Protein AF-A0A455W0E5-F1 (afdb_monomer)

Solvent-accessible surface area (backbone atoms only — not comparable to full-atom values): 5217 Å² total; per-residue (Å²): 129,65,65,67,61,51,36,52,51,34,44,51,49,16,52,50,35,31,53,54,9,50,44,22,48,77,40,22,65,62,50,18,63,76,72,55,40,93,46,49,70,60,34,26,54,52,8,52,51,27,37,55,49,15,52,51,32,44,58,50,49,71,44,96,72,73,55,66,70,57,53,51,48,53,52,45,50,53,48,50,48,52,51,49,50,52,50,46,45,71,77,42,39,85,73,39,59,82,129

Mean predicted aligned error: 8.84 Å

Organism: Marinobacter nauticus (NCBI:txid2743)

pLDDT: mean 76.97, std 10.76, range [47.38, 94.12]

Sequence (99 aa):
MNQALVRTALKLNAAFSGISGLFLLFVPDLTGRLIGVGAPLALQALGLGLLIFSMDLLHQATRDKIAGWRVLYASAGDFIWVLGSILGVILWGSHLTAQ

Radius of gyration: 15.38 Å; Cα contacts (8 Å, |Δi|>4): 75; chains: 1; bounding box: 41×22×41 Å

Nearest PDB structures (foldseek):
  6grj-assembly1_C  TM=4.717E-01  e=5.046E+00  Aeromonas hydrophila
  7a0g-assembly1_EEE  TM=3.095E-01  e=7.853E+00  Serratia marcescens
  7a0g-assembly1_GGG  TM=3.088E-01  e=7.031E+00  Serratia marcescens

Foldseek 3Di:
DPLVVLLVVLLVLLVVLLVQLCCLQPPVVVVCVVVLAPDSPVSNVSSVVSNVLSVVSNVQSPDPDRDVVVSVVNVVVVVVVVVVVVVCCVVCVVVSHDD

Structure (mmCIF, N/CA/C/O backbone):
data_AF-A0A455W0E5-F1
#
_entry.id   AF-A0A455W0E5-F1
#
loop_
_atom_site.group_PDB
_atom_site.id
_atom_site.type_symbol
_atom_site.label_atom_id
_atom_site.label_alt_id
_atom_site.label_comp_id
_atom_site.label_asym_id
_atom_site.label_entity_id
_atom_site.label_seq_id
_atom_site.pdbx_PDB_ins_code
_atom_site.Cartn_x
_atom_site.Cartn_y
_atom_site.Cartn_z
_atom_site.occupancy
_atom_site.B_iso_or_equiv
_atom_site.auth_seq_id
_atom_site.auth_comp_id
_atom_site.auth_asym_id
_atom_site.auth_atom_id
_atom_site.pdbx_PDB_model_num
ATOM 1 N N . MET A 1 1 ? -6.900 -5.967 24.667 1.00 59.16 1 MET A N 1
ATOM 2 C CA . MET A 1 1 ? -6.360 -5.331 23.442 1.00 59.16 1 MET A CA 1
ATOM 3 C C . MET A 1 1 ? -6.975 -3.946 23.312 1.00 59.16 1 MET A C 1
ATOM 5 O O . MET A 1 1 ? -8.196 -3.847 23.386 1.00 59.16 1 MET A O 1
ATOM 9 N N . ASN A 1 2 ? -6.170 -2.885 23.209 1.00 76.81 2 ASN A N 1
ATOM 10 C CA . ASN A 1 2 ? -6.697 -1.521 23.118 1.00 76.81 2 ASN A CA 1
ATOM 11 C C . ASN A 1 2 ? -7.330 -1.299 21.733 1.00 76.81 2 ASN A C 1
ATOM 13 O O . ASN A 1 2 ? -6.625 -1.183 20.733 1.00 76.81 2 ASN A O 1
ATOM 17 N N . GLN A 1 3 ? -8.662 -1.264 21.677 1.00 73.06 3 GLN A N 1
ATOM 18 C CA . GLN A 1 3 ? -9.429 -1.179 20.429 1.00 73.06 3 GLN A CA 1
ATOM 19 C C . GLN A 1 3 ? -9.155 0.116 19.652 1.00 73.06 3 GLN A C 1
ATOM 21 O O . GLN A 1 3 ? -9.171 0.108 18.423 1.00 73.06 3 GLN A O 1
ATOM 26 N N . ALA A 1 4 ? -8.856 1.215 20.351 1.00 80.81 4 ALA A N 1
ATOM 27 C CA . ALA A 1 4 ? -8.488 2.475 19.713 1.00 80.81 4 ALA A CA 1
ATOM 28 C C . ALA A 1 4 ? -7.134 2.358 18.998 1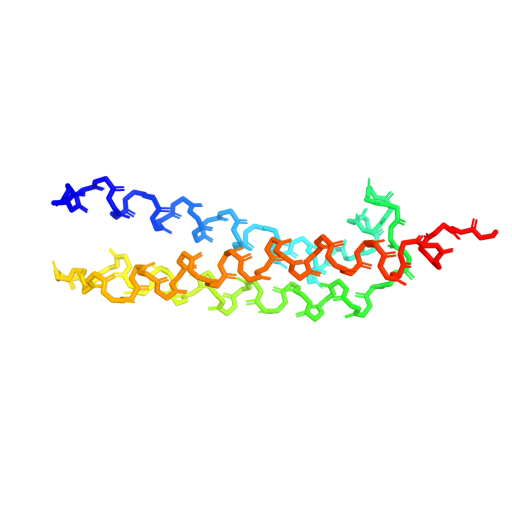.00 80.81 4 ALA A C 1
ATOM 30 O O . ALA A 1 4 ? -7.015 2.743 17.838 1.00 80.81 4 ALA A O 1
ATOM 31 N N . LEU A 1 5 ? -6.144 1.743 19.657 1.00 81.69 5 LEU A N 1
ATOM 32 C CA . LEU A 1 5 ? -4.812 1.526 19.087 1.00 81.69 5 LEU A CA 1
ATOM 33 C C . LEU A 1 5 ? -4.873 0.635 17.836 1.00 81.69 5 LEU A C 1
ATOM 35 O O . LEU A 1 5 ? -4.256 0.948 16.822 1.00 81.69 5 LEU A O 1
ATOM 39 N N . VAL A 1 6 ? -5.678 -0.431 17.880 1.00 80.00 6 VAL A N 1
ATOM 40 C CA . VAL A 1 6 ? -5.880 -1.344 16.743 1.00 80.00 6 VAL A CA 1
ATOM 41 C C . VAL A 1 6 ? -6.551 -0.636 15.564 1.00 80.00 6 VAL A C 1
ATOM 43 O O . VAL A 1 6 ? -6.114 -0.809 14.430 1.00 80.00 6 VAL A O 1
ATOM 46 N N . ARG A 1 7 ? -7.573 0.203 15.800 1.00 80.69 7 ARG A N 1
ATOM 47 C CA . ARG A 1 7 ? -8.185 1.006 14.722 1.00 80.69 7 ARG A CA 1
ATOM 48 C C . ARG A 1 7 ? -7.175 1.929 14.068 1.00 80.69 7 ARG A C 1
ATOM 50 O O . ARG A 1 7 ? -7.159 2.025 12.846 1.00 80.69 7 ARG A O 1
ATOM 57 N N . THR A 1 8 ? -6.369 2.622 14.866 1.00 83.25 8 THR A N 1
ATOM 58 C CA . THR A 1 8 ? -5.351 3.534 14.340 1.00 83.25 8 THR A CA 1
ATOM 59 C C . THR A 1 8 ? -4.329 2.765 13.509 1.00 83.25 8 THR A C 1
ATOM 61 O O . THR A 1 8 ? -4.047 3.177 12.389 1.00 83.25 8 THR A O 1
ATOM 64 N N . ALA A 1 9 ? -3.853 1.615 13.995 1.00 83.00 9 ALA A N 1
ATOM 65 C CA . ALA A 1 9 ? -2.930 0.763 13.249 1.00 83.00 9 ALA A CA 1
ATOM 66 C C . ALA A 1 9 ? -3.525 0.299 11.907 1.00 83.00 9 ALA A C 1
ATOM 68 O O . ALA A 1 9 ? -2.879 0.454 10.876 1.00 83.00 9 ALA A O 1
ATOM 69 N N . LEU A 1 10 ? -4.778 -0.176 11.893 1.00 82.75 10 LEU A N 1
ATOM 70 C CA . LEU A 1 10 ? -5.462 -0.583 10.659 1.00 82.75 10 LEU A CA 1
ATOM 71 C C . LEU A 1 10 ? -5.605 0.577 9.667 1.00 82.75 10 LEU A C 1
ATOM 73 O O . LEU A 1 10 ? -5.349 0.396 8.482 1.00 82.75 10 LEU A O 1
ATOM 77 N N . LYS A 1 11 ? -5.985 1.772 10.137 1.00 82.94 11 LYS A N 1
ATOM 78 C CA . LYS A 1 11 ? -6.130 2.958 9.277 1.00 82.94 11 LYS A CA 1
ATOM 79 C C . LYS A 1 11 ? -4.800 3.411 8.687 1.00 82.94 11 LYS A C 1
ATOM 81 O O . LYS A 1 11 ? -4.752 3.739 7.507 1.00 82.94 11 LYS A O 1
ATOM 86 N N . LEU A 1 12 ? -3.741 3.437 9.497 1.00 85.31 12 LEU A N 1
ATOM 87 C CA . LEU A 1 12 ? -2.403 3.809 9.036 1.00 85.31 12 LEU A CA 1
ATOM 88 C C . LEU A 1 12 ? -1.874 2.803 8.019 1.00 85.31 12 LEU A C 1
ATOM 90 O O . LEU A 1 12 ? -1.358 3.213 6.984 1.00 85.31 12 LEU 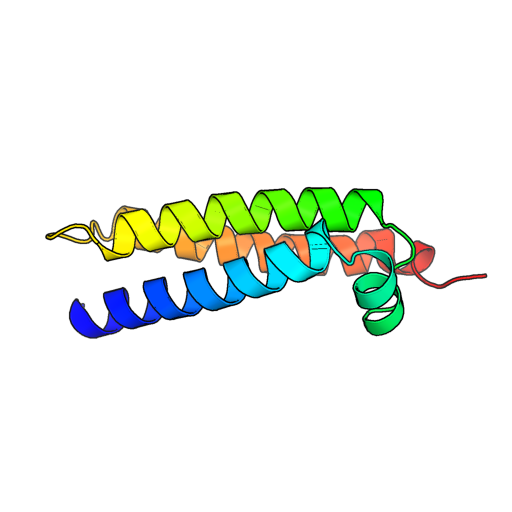A O 1
ATOM 94 N N . ASN A 1 13 ? -2.066 1.509 8.277 1.00 83.75 13 ASN A N 1
ATOM 95 C CA . ASN A 1 13 ? -1.654 0.470 7.347 1.00 83.75 13 ASN A CA 1
ATOM 96 C C . ASN A 1 13 ? -2.432 0.566 6.032 1.00 83.75 13 ASN A C 1
ATOM 98 O O . ASN A 1 13 ? -1.843 0.596 4.959 1.00 83.75 13 ASN A O 1
ATOM 102 N N . ALA A 1 14 ? -3.749 0.760 6.110 1.00 85.94 14 ALA A N 1
ATOM 103 C CA . ALA A 1 14 ? -4.566 0.957 4.924 1.00 85.94 14 ALA A CA 1
ATOM 104 C C . ALA A 1 14 ? -4.139 2.188 4.116 1.00 85.94 14 ALA A C 1
ATOM 106 O O . ALA A 1 14 ? -4.061 2.115 2.892 1.00 85.94 14 ALA A O 1
ATOM 107 N N . ALA A 1 15 ? -3.844 3.310 4.778 1.00 87.31 15 ALA A N 1
ATOM 108 C CA . ALA A 1 15 ? -3.370 4.519 4.113 1.00 87.31 15 ALA A CA 1
ATOM 109 C C . ALA A 1 15 ? -2.018 4.288 3.427 1.00 87.31 15 ALA A C 1
ATOM 111 O O . ALA A 1 15 ? -1.857 4.647 2.263 1.00 87.31 15 ALA A O 1
ATOM 112 N N . PHE A 1 16 ? -1.074 3.644 4.116 1.00 87.56 16 PHE A N 1
ATOM 113 C CA . PHE A 1 16 ? 0.238 3.323 3.563 1.00 87.56 16 PHE A CA 1
ATOM 114 C C . PHE A 1 16 ? 0.126 2.384 2.356 1.00 87.56 16 PHE A C 1
ATOM 116 O O . PHE A 1 16 ? 0.571 2.745 1.268 1.00 87.56 16 PHE A O 1
ATOM 123 N N . SER A 1 17 ? -0.553 1.241 2.502 1.00 83.12 17 SER A N 1
ATOM 124 C CA . SER A 1 17 ? -0.789 0.296 1.405 1.00 83.12 17 SER A CA 1
ATOM 125 C C . SER A 1 17 ? -1.542 0.943 0.245 1.00 83.12 17 SER A C 1
ATOM 127 O O . SER A 1 17 ? -1.220 0.687 -0.909 1.00 83.12 17 SER A O 1
ATOM 129 N N . GLY A 1 18 ? -2.515 1.810 0.533 1.00 88.31 18 GLY A N 1
ATOM 130 C CA . GLY A 1 18 ? -3.275 2.533 -0.483 1.00 88.31 18 GLY A CA 1
ATOM 131 C C . GLY A 1 18 ? -2.384 3.465 -1.299 1.00 88.31 18 GLY A C 1
ATOM 132 O O . GLY A 1 18 ? -2.386 3.397 -2.525 1.00 88.31 18 GLY A O 1
ATOM 133 N N . ILE A 1 19 ? -1.568 4.285 -0.631 1.00 91.06 19 ILE A N 1
ATOM 134 C CA . ILE A 1 19 ? -0.617 5.187 -1.292 1.00 91.06 19 ILE A CA 1
ATOM 135 C C . ILE A 1 19 ? 0.390 4.376 -2.114 1.00 91.06 19 ILE A C 1
ATOM 137 O O . ILE A 1 19 ? 0.540 4.630 -3.307 1.00 91.06 19 ILE A O 1
ATOM 141 N N . SER A 1 20 ? 1.029 3.361 -1.527 1.00 88.44 20 SER A N 1
ATOM 142 C CA . SER A 1 20 ? 1.968 2.493 -2.248 1.00 88.44 20 SER A CA 1
ATOM 143 C C . SER A 1 20 ? 1.317 1.817 -3.455 1.00 88.44 20 SER A C 1
ATOM 145 O O . SER A 1 20 ? 1.910 1.781 -4.532 1.00 88.44 20 SER A O 1
ATOM 147 N N . GLY A 1 21 ? 0.079 1.341 -3.301 1.00 88.44 21 GLY A N 1
ATOM 148 C CA . GLY A 1 21 ? -0.700 0.729 -4.370 1.00 88.44 21 GLY A CA 1
ATOM 149 C C . GLY A 1 21 ? -0.975 1.686 -5.527 1.00 88.44 21 GLY A C 1
ATOM 150 O O . GLY A 1 21 ? -0.794 1.308 -6.682 1.00 88.44 21 GLY A O 1
ATOM 151 N N . LEU A 1 22 ? -1.331 2.943 -5.234 1.00 92.81 22 LEU A N 1
ATOM 152 C CA . LEU A 1 22 ? -1.536 3.981 -6.251 1.00 92.81 22 LEU A CA 1
ATOM 153 C C . LEU A 1 22 ? -0.256 4.271 -7.043 1.00 92.81 22 LEU A C 1
ATOM 155 O O . LEU A 1 22 ? -0.302 4.324 -8.271 1.00 92.81 22 LEU A O 1
ATOM 159 N N . PHE A 1 23 ? 0.882 4.430 -6.363 1.00 92.00 23 PHE A N 1
ATOM 160 C CA . PHE A 1 23 ? 2.164 4.674 -7.032 1.00 92.00 23 PHE A CA 1
ATOM 161 C C . PHE A 1 23 ? 2.561 3.504 -7.936 1.00 92.00 23 PHE A C 1
ATOM 163 O O . PHE A 1 23 ? 2.899 3.712 -9.099 1.00 92.00 23 PHE A O 1
ATOM 170 N N . LEU A 1 24 ? 2.448 2.276 -7.427 1.00 89.62 24 LEU A N 1
ATOM 171 C CA . LEU A 1 24 ? 2.783 1.066 -8.172 1.00 89.62 24 LEU A CA 1
ATOM 172 C C . LEU A 1 24 ? 1.846 0.809 -9.360 1.00 89.62 24 LEU A C 1
ATOM 174 O O . LEU A 1 24 ? 2.295 0.307 -10.387 1.00 89.62 24 LEU A O 1
ATOM 178 N N . LEU A 1 25 ? 0.563 1.165 -9.247 1.00 90.50 25 LEU A N 1
ATOM 179 C CA . LEU A 1 25 ? -0.419 0.953 -10.310 1.00 90.50 25 LEU A CA 1
ATOM 180 C C . LEU A 1 25 ? -0.351 2.024 -11.406 1.00 90.50 25 LEU A C 1
ATOM 182 O O . LEU A 1 25 ? -0.387 1.694 -12.590 1.00 90.50 25 LEU A O 1
ATOM 186 N N . PHE A 1 26 ? -0.264 3.301 -11.029 1.00 94.00 26 PHE A N 1
ATOM 187 C CA . PHE A 1 26 ? -0.377 4.414 -11.978 1.00 94.00 26 PHE A CA 1
ATOM 188 C C . PHE A 1 26 ? 0.966 4.980 -12.437 1.00 94.00 26 PHE A C 1
ATOM 190 O O . PHE A 1 26 ? 1.024 5.596 -13.498 1.00 94.00 26 PHE A O 1
ATOM 197 N N . VAL A 1 27 ? 2.044 4.777 -11.673 1.00 94.12 27 VAL A N 1
ATOM 198 C CA . VAL A 1 27 ? 3.379 5.297 -12.007 1.00 94.12 27 VAL A CA 1
ATOM 199 C C . VAL A 1 27 ? 4.472 4.215 -11.881 1.00 94.12 27 VAL A C 1
ATOM 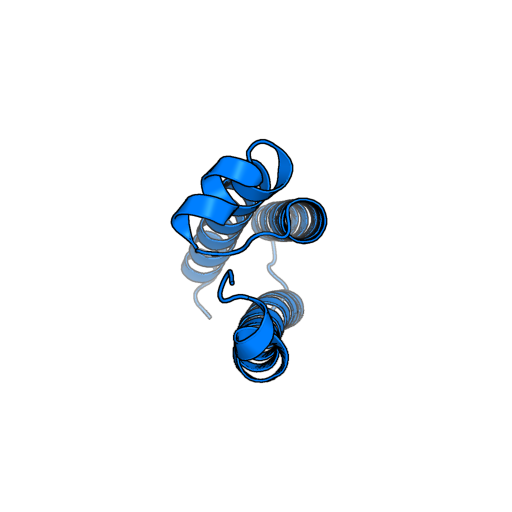201 O O . VAL A 1 27 ? 5.539 4.473 -11.311 1.00 94.12 27 VAL A O 1
ATOM 204 N N . PRO A 1 28 ? 4.256 3.000 -12.432 1.00 88.19 28 PRO A N 1
ATOM 205 C CA . PRO A 1 28 ? 5.139 1.853 -12.216 1.00 88.19 28 PRO A CA 1
ATOM 206 C C . PRO A 1 28 ? 6.565 2.086 -12.715 1.00 88.19 28 PRO A C 1
ATOM 208 O O . PRO A 1 28 ? 7.499 1.610 -12.084 1.00 88.19 28 PRO A O 1
ATOM 211 N N . ASP A 1 29 ? 6.766 2.834 -13.803 1.00 88.19 29 ASP A N 1
ATOM 212 C CA . ASP A 1 29 ? 8.107 3.082 -14.346 1.00 88.19 29 ASP A CA 1
ATOM 213 C C . ASP A 1 29 ? 8.949 3.973 -13.428 1.00 88.19 29 ASP A C 1
ATOM 215 O O . ASP A 1 29 ? 10.139 3.725 -13.232 1.00 88.19 29 ASP A O 1
ATOM 219 N N . LEU A 1 30 ? 8.339 5.003 -12.831 1.00 89.94 30 LEU A N 1
ATOM 220 C CA . LEU A 1 30 ? 9.025 5.865 -11.870 1.00 89.94 30 LEU A CA 1
ATOM 221 C C . LEU A 1 30 ? 9.338 5.085 -10.596 1.00 89.94 30 LEU A C 1
ATOM 223 O O . LEU A 1 30 ? 10.472 5.116 -10.121 1.00 89.94 30 LEU A O 1
ATOM 227 N N . THR A 1 31 ? 8.350 4.366 -10.060 1.00 86.19 31 THR A N 1
ATOM 228 C CA . THR A 1 31 ? 8.539 3.558 -8.855 1.00 86.19 31 THR A CA 1
ATOM 229 C C . THR A 1 31 ? 9.581 2.471 -9.087 1.00 86.19 31 THR A C 1
ATOM 231 O O . THR A 1 31 ? 10.485 2.330 -8.272 1.00 86.19 31 THR A O 1
ATOM 234 N N . GLY A 1 32 ? 9.522 1.785 -10.229 1.00 85.38 32 GLY A N 1
ATOM 235 C CA . GLY A 1 32 ? 10.491 0.784 -10.662 1.00 85.38 32 GLY A CA 1
ATOM 236 C C . GLY A 1 32 ? 11.907 1.340 -10.754 1.00 85.38 32 GLY A C 1
ATOM 237 O O . GLY A 1 32 ? 12.829 0.737 -10.218 1.00 85.38 32 GLY A O 1
ATOM 238 N N . ARG A 1 33 ? 12.097 2.537 -11.322 1.00 88.44 33 ARG A N 1
ATOM 239 C CA . ARG A 1 33 ? 13.410 3.207 -11.343 1.00 88.44 33 ARG A CA 1
ATOM 240 C C . ARG A 1 33 ? 13.924 3.555 -9.948 1.00 88.44 33 ARG A C 1
ATOM 242 O O . ARG A 1 33 ? 15.112 3.388 -9.697 1.00 88.44 33 ARG A O 1
ATOM 249 N N . LEU A 1 34 ? 13.051 4.016 -9.049 1.00 85.19 34 LEU A N 1
ATOM 250 C CA . LEU A 1 34 ? 13.431 4.358 -7.674 1.00 85.19 34 LEU A CA 1
ATOM 251 C C . LEU A 1 34 ? 13.879 3.133 -6.866 1.00 85.19 34 LEU A C 1
ATOM 253 O O . LEU A 1 34 ? 14.769 3.258 -6.030 1.00 85.19 34 LEU A O 1
ATOM 257 N N . ILE A 1 35 ? 13.277 1.966 -7.115 1.00 82.12 35 ILE A N 1
ATOM 258 C CA . ILE A 1 35 ? 13.579 0.720 -6.389 1.00 82.12 35 ILE A CA 1
ATOM 259 C C . ILE A 1 35 ? 14.492 -0.243 -7.165 1.00 82.12 35 ILE A C 1
ATOM 261 O O . ILE A 1 35 ? 14.793 -1.323 -6.666 1.00 82.12 35 ILE A O 1
ATOM 265 N N . GLY A 1 36 ? 14.922 0.122 -8.377 1.00 80.56 36 GLY A N 1
ATOM 266 C CA . GLY A 1 36 ? 15.770 -0.714 -9.233 1.00 80.56 36 GLY A CA 1
ATOM 267 C C . GLY A 1 36 ? 15.071 -1.940 -9.835 1.00 80.56 36 GLY A C 1
ATOM 268 O O . GLY A 1 36 ? 15.726 -2.940 -10.097 1.00 80.56 36 GLY A O 1
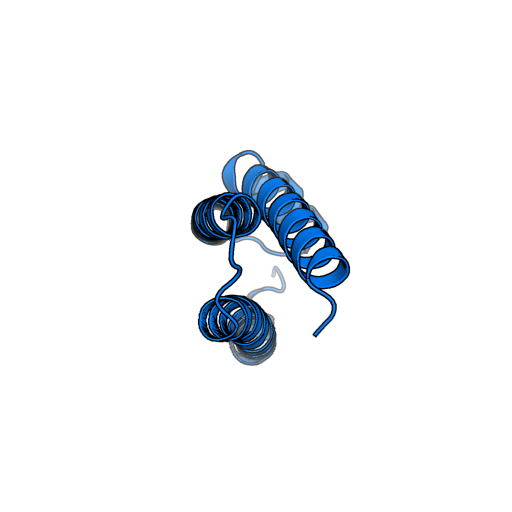ATOM 269 N N . VAL A 1 37 ? 13.752 -1.893 -10.046 1.00 79.94 37 VAL A N 1
ATOM 270 C CA . VAL A 1 37 ? 12.948 -3.000 -10.592 1.00 79.94 37 VAL A CA 1
ATOM 271 C C . VAL A 1 37 ? 12.395 -2.640 -11.971 1.00 79.94 37 VAL A C 1
ATOM 273 O O . VAL A 1 37 ? 11.509 -1.798 -12.106 1.00 79.94 37 VAL A O 1
ATOM 276 N N . GLY A 1 38 ? 12.880 -3.333 -13.002 1.00 83.31 38 GLY A N 1
AT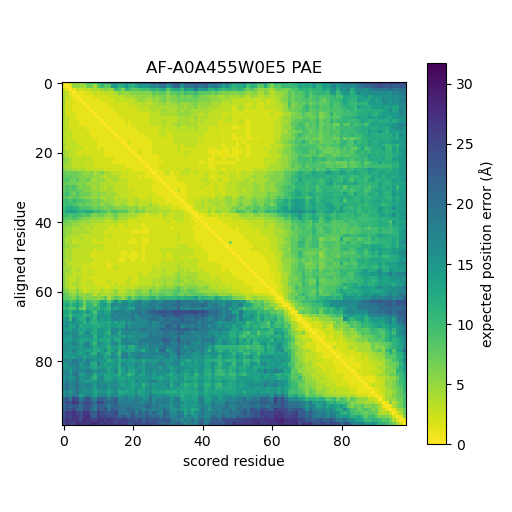OM 277 C CA . GLY A 1 38 ? 12.457 -3.177 -14.400 1.00 83.31 38 GLY A CA 1
ATOM 278 C C . GLY A 1 38 ? 11.256 -4.038 -14.806 1.00 83.31 38 GLY A C 1
ATOM 279 O O . GLY A 1 38 ? 11.278 -4.635 -15.876 1.00 83.31 38 GLY A O 1
ATOM 280 N N . ALA A 1 39 ? 10.222 -4.145 -13.965 1.00 82.75 39 ALA A N 1
ATOM 281 C CA . ALA A 1 39 ? 9.063 -5.011 -14.224 1.00 82.75 39 ALA A CA 1
ATOM 282 C C . ALA A 1 39 ? 7.718 -4.278 -14.026 1.00 82.75 39 ALA A C 1
ATOM 284 O O . ALA A 1 39 ? 7.007 -4.552 -13.056 1.00 82.75 39 ALA A O 1
ATOM 285 N N . PRO A 1 40 ? 7.321 -3.369 -14.940 1.00 83.56 40 PRO A N 1
ATOM 286 C CA . PRO A 1 40 ? 6.151 -2.506 -14.755 1.00 83.56 40 PRO A CA 1
ATOM 287 C C . PRO A 1 40 ? 4.842 -3.278 -14.551 1.00 83.56 40 PRO A C 1
ATOM 289 O O . PRO A 1 40 ? 4.046 -2.917 -13.691 1.00 83.56 40 PRO A O 1
ATOM 292 N N . LEU A 1 41 ? 4.645 -4.384 -15.280 1.00 83.12 41 LEU A N 1
ATOM 293 C CA . LEU A 1 41 ? 3.455 -5.233 -15.142 1.00 83.12 41 LEU A CA 1
ATOM 294 C C . LEU A 1 41 ? 3.353 -5.867 -13.746 1.00 83.12 41 LEU A C 1
ATOM 296 O O . LEU A 1 41 ? 2.271 -5.934 -13.167 1.00 83.12 41 LEU A O 1
ATOM 300 N N . ALA A 1 42 ? 4.484 -6.323 -13.199 1.00 79.00 42 ALA A N 1
ATOM 301 C CA . ALA A 1 42 ? 4.533 -6.897 -11.860 1.00 79.00 42 ALA A CA 1
ATOM 302 C C . ALA A 1 42 ? 4.246 -5.825 -10.802 1.00 79.00 42 ALA A C 1
ATOM 304 O O . ALA A 1 42 ? 3.478 -6.072 -9.875 1.00 79.00 42 ALA A O 1
ATOM 305 N N . LEU A 1 43 ? 4.792 -4.615 -10.976 1.00 83.06 43 LEU A N 1
ATOM 306 C CA . LEU A 1 43 ? 4.505 -3.475 -10.104 1.00 83.06 43 LEU A CA 1
ATOM 307 C C . LEU A 1 43 ? 3.018 -3.107 -10.144 1.00 83.06 43 LEU A C 1
ATOM 309 O O . LEU A 1 43 ? 2.409 -2.967 -9.090 1.00 83.06 43 LEU A O 1
ATOM 313 N N . GLN A 1 44 ? 2.396 -3.061 -11.322 1.00 87.06 44 GLN A N 1
ATOM 314 C CA . GLN A 1 44 ? 0.960 -2.801 -11.450 1.00 87.06 44 GLN A CA 1
ATOM 315 C C . GLN A 1 44 ? 0.102 -3.879 -10.781 1.00 87.06 44 GLN A C 1
ATOM 317 O O . GLN A 1 44 ? -0.839 -3.553 -10.057 1.00 87.06 44 GLN A O 1
ATOM 322 N N . ALA A 1 45 ? 0.437 -5.159 -10.974 1.00 82.25 45 ALA A N 1
ATOM 323 C CA . ALA A 1 45 ? -0.264 -6.267 -10.329 1.00 82.25 45 ALA A CA 1
ATOM 324 C C . ALA A 1 45 ? -0.151 -6.198 -8.794 1.00 82.25 45 ALA A C 1
ATOM 326 O O . ALA A 1 45 ? -1.152 -6.351 -8.091 1.00 82.25 45 ALA A O 1
ATOM 327 N N . LEU A 1 46 ? 1.044 -5.895 -8.274 1.00 81.62 46 LEU A N 1
ATOM 328 C CA . LEU A 1 46 ? 1.268 -5.652 -6.845 1.00 81.62 46 LEU A CA 1
ATOM 329 C C . LEU A 1 46 ? 0.469 -4.437 -6.358 1.00 81.62 46 LEU A C 1
ATOM 331 O O . LEU A 1 46 ? -0.156 -4.497 -5.301 1.00 81.62 46 LEU A O 1
ATOM 335 N N . GLY A 1 47 ? 0.444 -3.356 -7.141 1.00 86.12 47 GLY A N 1
ATOM 336 C CA . GLY A 1 47 ? -0.306 -2.144 -6.836 1.00 86.12 47 GLY A CA 1
ATOM 337 C C . GLY A 1 47 ? -1.807 -2.400 -6.712 1.00 86.12 47 GLY A C 1
ATOM 338 O O . GLY A 1 47 ? -2.426 -1.980 -5.736 1.00 86.12 47 GLY A O 1
ATOM 339 N N . LEU A 1 48 ? -2.381 -3.173 -7.638 1.00 85.81 48 LEU A N 1
ATOM 340 C CA . LEU A 1 48 ? -3.781 -3.599 -7.583 1.00 85.81 48 LEU A CA 1
ATOM 341 C C . LEU A 1 48 ? -4.075 -4.416 -6.312 1.00 85.81 48 LEU A C 1
ATOM 343 O O . LEU A 1 48 ? -5.065 -4.159 -5.626 1.00 85.81 48 LEU A O 1
ATOM 347 N N . GLY A 1 49 ? -3.196 -5.364 -5.970 1.00 82.19 49 GLY A N 1
ATOM 348 C CA . GLY A 1 49 ? -3.314 -6.164 -4.749 1.00 82.19 49 GLY A CA 1
ATOM 349 C C . GLY A 1 49 ? -3.295 -5.308 -3.480 1.00 82.19 49 GLY A C 1
ATOM 350 O O . GLY A 1 49 ? -4.139 -5.483 -2.601 1.00 82.19 49 GLY A O 1
ATOM 351 N N . LEU A 1 50 ? -2.393 -4.326 -3.415 1.00 81.62 50 LEU A N 1
ATOM 352 C CA . LEU A 1 50 ? -2.303 -3.385 -2.296 1.00 81.62 50 LEU A CA 1
ATOM 353 C C . LEU A 1 50 ? -3.544 -2.499 -2.158 1.00 81.62 50 LEU A C 1
ATOM 355 O O . LEU A 1 50 ? -3.958 -2.209 -1.037 1.00 81.62 50 LEU A O 1
ATOM 359 N N . LEU A 1 51 ? -4.168 -2.096 -3.268 1.00 85.75 51 LEU A N 1
ATOM 360 C CA . LEU A 1 51 ? -5.421 -1.339 -3.228 1.00 85.75 51 LEU A CA 1
ATOM 361 C C . LEU A 1 51 ? -6.577 -2.182 -2.682 1.00 85.75 51 LEU A C 1
ATOM 363 O O . LE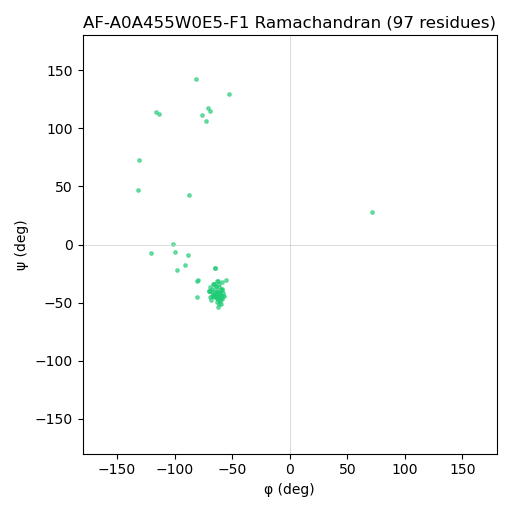U A 1 51 ? -7.317 -1.704 -1.824 1.00 85.75 51 LEU A O 1
ATOM 367 N N . ILE A 1 52 ? -6.707 -3.439 -3.121 1.00 84.62 52 ILE A N 1
ATOM 368 C CA . ILE A 1 52 ? -7.721 -4.369 -2.592 1.00 84.62 52 ILE A CA 1
ATOM 369 C C . ILE A 1 52 ? -7.516 -4.569 -1.085 1.00 84.62 52 ILE A C 1
ATOM 371 O O . ILE A 1 52 ? -8.465 -4.468 -0.307 1.00 84.62 52 ILE A O 1
ATOM 375 N N . PHE A 1 53 ? -6.269 -4.787 -0.664 1.00 79.75 53 PHE A N 1
ATOM 376 C CA . PHE A 1 53 ? -5.911 -4.937 0.743 1.00 79.75 53 PHE A CA 1
ATOM 377 C C . PHE A 1 53 ? -6.227 -3.677 1.562 1.00 79.75 53 PHE A C 1
ATOM 379 O O . PHE A 1 53 ? -6.866 -3.758 2.610 1.00 79.75 53 PHE A O 1
ATOM 386 N N . SER A 1 54 ? -5.862 -2.497 1.058 1.00 84.81 54 SER A N 1
ATOM 387 C CA . SER A 1 54 ? -6.164 -1.205 1.684 1.00 84.81 54 SER A CA 1
ATOM 388 C C . SER A 1 54 ? -7.670 -0.996 1.890 1.00 84.81 54 SER A C 1
ATOM 390 O O . SER A 1 54 ? -8.099 -0.601 2.979 1.00 84.81 54 SER A O 1
ATOM 392 N N . MET A 1 55 ? -8.492 -1.316 0.883 1.00 83.12 55 MET A N 1
ATOM 393 C CA . MET A 1 55 ? -9.951 -1.220 0.991 1.00 83.12 55 MET A CA 1
ATOM 394 C C . MET A 1 55 ? -10.510 -2.162 2.060 1.00 83.12 55 MET A C 1
ATOM 396 O O . MET A 1 55 ? -11.377 -1.752 2.836 1.00 83.12 55 MET A O 1
ATOM 400 N N . ASP A 1 56 ? -10.005 -3.395 2.139 1.00 80.75 56 ASP A N 1
ATOM 401 C CA . ASP A 1 56 ? -10.421 -4.344 3.172 1.00 80.75 56 ASP A CA 1
ATOM 402 C C . ASP A 1 56 ? -10.060 -3.835 4.578 1.00 80.75 56 ASP A C 1
ATOM 404 O O . ASP A 1 56 ? -10.917 -3.793 5.464 1.00 80.75 56 ASP A O 1
ATOM 408 N N . LEU A 1 57 ? -8.838 -3.329 4.775 1.00 79.12 57 LEU A N 1
ATOM 409 C CA . LEU A 1 57 ? -8.410 -2.749 6.051 1.00 79.12 57 LEU A CA 1
ATOM 410 C C . LEU A 1 57 ? -9.256 -1.537 6.466 1.00 79.12 57 LEU A C 1
ATOM 412 O O . LEU A 1 57 ? -9.653 -1.436 7.631 1.00 79.12 57 LEU A O 1
ATOM 416 N N . LEU A 1 58 ? -9.568 -0.632 5.531 1.00 81.88 58 LEU A N 1
ATOM 417 C CA . LEU A 1 58 ? -10.455 0.508 5.785 1.00 81.88 58 LEU A CA 1
ATOM 418 C C . LEU A 1 58 ? -11.858 0.041 6.175 1.00 81.88 58 LEU A C 1
ATOM 420 O O . LEU A 1 58 ? -12.393 0.504 7.186 1.00 81.88 58 LEU A O 1
ATOM 424 N N . HIS A 1 59 ? -12.426 -0.913 5.432 1.00 80.31 59 HIS A N 1
ATOM 425 C CA . HIS A 1 59 ? -13.737 -1.486 5.733 1.00 80.31 59 HIS A CA 1
ATOM 426 C C . HIS A 1 59 ? -13.774 -2.138 7.124 1.00 80.31 59 HIS A C 1
ATOM 428 O O . HIS A 1 59 ? -14.761 -2.031 7.859 1.00 80.31 59 HIS A O 1
ATOM 434 N N . GLN A 1 60 ? -12.690 -2.799 7.528 1.00 74.81 60 GLN A N 1
ATOM 435 C CA . GLN A 1 60 ? -12.572 -3.374 8.863 1.00 74.81 60 GLN A CA 1
ATOM 436 C C . GLN A 1 60 ? -12.428 -2.304 9.952 1.00 74.81 60 GLN A C 1
ATOM 438 O O . GLN A 1 60 ? -13.059 -2.412 11.007 1.00 74.81 60 GLN A O 1
ATOM 443 N N . ALA A 1 61 ? -11.656 -1.247 9.695 1.00 77.69 61 ALA A N 1
ATOM 444 C CA . ALA A 1 61 ? -11.447 -0.149 10.634 1.00 77.69 61 ALA A CA 1
ATOM 445 C C . ALA A 1 61 ? -12.728 0.657 10.926 1.00 77.69 61 ALA A C 1
ATOM 447 O O . ALA A 1 61 ? -12.794 1.323 11.966 1.00 77.69 61 ALA A O 1
ATOM 448 N N . THR A 1 62 ? -13.743 0.582 10.056 1.00 77.44 62 THR A N 1
ATOM 449 C CA . THR A 1 62 ? -15.050 1.240 10.228 1.00 77.44 62 THR A CA 1
ATOM 450 C C . THR A 1 62 ? -16.092 0.415 10.993 1.00 77.44 62 THR A C 1
ATOM 452 O O . THR A 1 62 ? -17.130 0.958 11.347 1.00 77.44 62 THR A O 1
ATOM 455 N N . ARG A 1 63 ? -15.856 -0.873 11.297 1.00 75.88 63 ARG A N 1
ATOM 456 C CA . ARG A 1 63 ? -16.839 -1.719 12.017 1.00 75.88 63 ARG A CA 1
ATOM 457 C C . ARG A 1 63 ? -16.809 -1.510 13.529 1.00 75.88 63 ARG A C 1
ATOM 459 O O . ARG A 1 63 ? -15.728 -1.416 14.097 1.00 75.88 63 ARG A O 1
ATOM 466 N N . ASP A 1 64 ? -17.954 -1.537 14.213 1.00 63.78 64 ASP A N 1
ATOM 467 C CA . ASP A 1 64 ? -18.063 -1.261 15.663 1.00 63.78 64 ASP A CA 1
ATOM 468 C C . ASP A 1 64 ? -17.290 -2.229 16.569 1.00 63.78 64 ASP A C 1
ATOM 470 O O . ASP A 1 64 ? -16.680 -1.813 17.556 1.00 63.78 64 ASP A O 1
ATOM 474 N N . LYS A 1 65 ? -17.234 -3.514 16.207 1.00 65.62 65 LYS A N 1
ATOM 475 C CA . LYS A 1 65 ? -16.406 -4.520 16.884 1.00 65.62 65 LYS A CA 1
ATOM 476 C C . LYS A 1 65 ? -15.358 -5.049 15.919 1.00 65.62 65 LYS A C 1
ATOM 478 O O . LYS A 1 65 ? -15.684 -5.729 14.947 1.00 65.62 65 LYS A O 1
ATOM 483 N N . ILE A 1 66 ? -14.094 -4.763 16.210 1.00 65.50 66 ILE A N 1
ATOM 484 C CA . ILE A 1 66 ? -12.977 -5.355 15.481 1.00 65.50 66 ILE A CA 1
ATOM 485 C C . ILE A 1 66 ? -12.822 -6.797 15.966 1.00 65.50 66 ILE A C 1
ATOM 487 O O . ILE A 1 66 ? -12.454 -7.049 17.114 1.00 65.50 66 ILE A O 1
ATOM 491 N N . ALA A 1 67 ? -13.128 -7.755 15.095 1.00 64.94 67 ALA A N 1
ATOM 492 C CA . ALA A 1 67 ? -12.884 -9.162 15.375 1.00 64.94 67 ALA A CA 1
ATOM 493 C C . ALA A 1 67 ? -11.371 -9.422 15.346 1.00 64.94 67 ALA A C 1
ATOM 495 O O . ALA A 1 67 ? -10.739 -9.268 14.302 1.00 64.94 67 ALA A O 1
ATOM 496 N N . GLY A 1 68 ? -10.789 -9.838 16.476 1.00 61.00 68 GLY A N 1
ATOM 497 C CA . GLY A 1 68 ? -9.341 -10.059 16.601 1.00 61.00 68 GLY A CA 1
ATOM 498 C C . GLY A 1 68 ? -8.761 -11.029 15.563 1.00 61.00 68 GLY A C 1
ATOM 499 O O . GLY A 1 68 ? -7.643 -10.827 15.107 1.00 61.00 68 GLY A O 1
ATOM 500 N N . TRP A 1 69 ? -9.543 -12.013 15.104 1.00 54.28 69 TRP A N 1
ATOM 501 C CA . TRP A 1 69 ? -9.140 -12.944 14.040 1.00 54.28 69 TRP A CA 1
ATOM 502 C C . TRP A 1 69 ? -8.891 -12.261 12.686 1.00 54.28 69 TRP A C 1
ATOM 504 O O . TRP A 1 69 ? -8.033 -12.687 11.923 1.00 54.28 69 TRP A O 1
ATOM 514 N N . ARG A 1 70 ? -9.606 -11.172 12.381 1.00 57.22 70 ARG A N 1
ATOM 515 C CA . ARG A 1 70 ? -9.401 -10.430 11.129 1.00 57.22 70 ARG A CA 1
ATOM 516 C C . ARG A 1 70 ? -8.198 -9.492 11.193 1.00 57.22 70 ARG A C 1
ATOM 518 O O . ARG A 1 70 ? -7.516 -9.321 10.192 1.00 57.22 70 ARG A O 1
ATOM 525 N N . VAL A 1 71 ? -7.884 -8.975 12.383 1.00 61.34 71 VAL A N 1
ATOM 526 C CA . VAL A 1 71 ? -6.607 -8.289 12.646 1.00 61.34 71 VAL A CA 1
ATOM 527 C C . VAL A 1 71 ? -5.450 -9.266 12.473 1.00 61.34 71 VAL A C 1
ATOM 529 O O . VAL A 1 71 ? -4.471 -8.932 11.821 1.00 61.34 71 VAL A O 1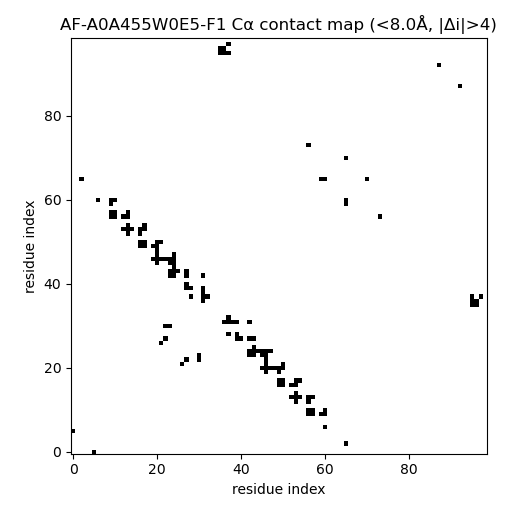
ATOM 532 N N . LEU A 1 72 ? -5.595 -10.493 12.984 1.00 62.75 72 LEU A N 1
ATOM 533 C CA . LEU A 1 72 ? -4.614 -11.557 12.789 1.00 62.75 72 LEU A CA 1
ATOM 534 C C . LEU A 1 72 ? -4.429 -11.886 11.301 1.00 62.75 72 LEU A C 1
ATOM 536 O O . LEU A 1 72 ? -3.302 -12.059 10.866 1.00 62.75 72 LEU A O 1
ATOM 540 N N . TYR A 1 73 ? -5.512 -11.921 10.520 1.00 62.50 73 TYR A N 1
ATOM 541 C CA . TYR A 1 73 ? -5.454 -12.146 9.074 1.00 62.50 73 TYR A CA 1
ATOM 542 C C . TYR A 1 73 ? -4.766 -10.997 8.324 1.00 62.50 73 TYR A C 1
ATOM 544 O O . TYR A 1 73 ? -3.925 -11.251 7.473 1.00 62.50 73 TYR A O 1
ATOM 552 N N . ALA A 1 74 ? -5.068 -9.741 8.667 1.00 63.59 74 ALA A N 1
ATOM 553 C CA . ALA A 1 74 ? -4.396 -8.565 8.112 1.00 63.59 74 ALA A CA 1
ATOM 554 C C . ALA A 1 74 ? -2.895 -8.558 8.433 1.00 63.59 74 ALA A C 1
ATOM 556 O O . ALA A 1 74 ? -2.069 -8.404 7.540 1.00 63.59 74 ALA A O 1
ATOM 557 N N . SER A 1 75 ? -2.536 -8.805 9.695 1.00 65.25 75 SER A N 1
ATOM 558 C CA . SER A 1 75 ? -1.140 -8.929 10.115 1.00 65.25 75 SER A CA 1
ATOM 559 C C . SER A 1 75 ? -0.452 -10.151 9.507 1.00 65.25 75 SER A C 1
ATOM 561 O O . SER A 1 75 ? 0.731 -10.079 9.204 1.00 65.25 75 SER A O 1
ATOM 563 N N . ALA A 1 76 ? -1.164 -11.260 9.291 1.00 65.75 76 ALA A N 1
ATOM 564 C CA . ALA A 1 76 ? -0.638 -12.423 8.584 1.00 65.75 76 ALA A CA 1
ATOM 565 C C . ALA A 1 76 ? -0.438 -12.129 7.094 1.00 65.75 76 ALA A C 1
ATOM 567 O O . ALA A 1 76 ? 0.552 -12.577 6.533 1.00 65.75 76 ALA A O 1
ATOM 568 N N . GLY A 1 77 ? -1.325 -11.351 6.470 1.00 67.94 77 GLY A N 1
ATOM 569 C CA . GLY A 1 77 ? -1.176 -10.854 5.103 1.00 67.94 77 GLY A CA 1
ATOM 570 C C . GLY A 1 77 ? 0.067 -9.981 4.955 1.00 67.94 77 GLY A C 1
ATOM 571 O O . GLY A 1 77 ? 0.889 -10.259 4.089 1.00 67.94 77 GLY A O 1
ATOM 572 N N . ASP A 1 78 ? 0.267 -9.015 5.857 1.00 67.62 78 ASP A N 1
ATOM 573 C CA . ASP A 1 78 ? 1.498 -8.215 5.908 1.00 67.62 78 ASP A CA 1
ATOM 574 C C . ASP A 1 78 ? 2.734 -9.083 6.158 1.00 67.62 78 ASP A C 1
ATOM 576 O O . ASP A 1 78 ? 3.773 -8.895 5.531 1.00 67.62 78 ASP A O 1
ATOM 580 N N . PHE A 1 79 ? 2.638 -10.066 7.054 1.00 65.69 79 PHE A N 1
ATOM 581 C CA . PHE A 1 79 ? 3.754 -10.953 7.365 1.00 65.69 79 PHE A CA 1
ATOM 582 C C . PHE A 1 79 ? 4.120 -11.840 6.172 1.00 65.69 79 PHE A C 1
ATOM 584 O O . PHE A 1 79 ? 5.293 -11.961 5.832 1.00 65.69 7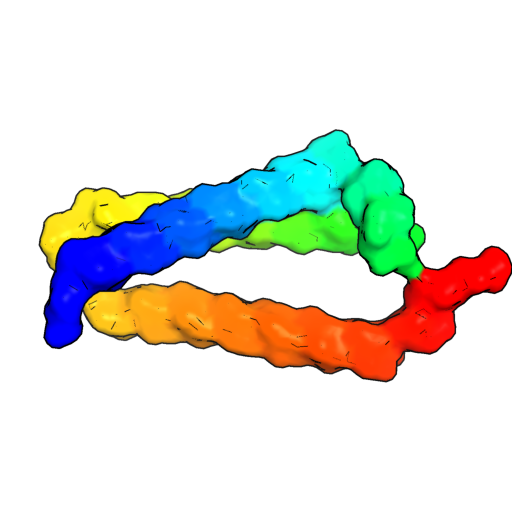9 PHE A O 1
ATOM 591 N N . ILE A 1 80 ? 3.123 -12.414 5.495 1.00 73.06 80 ILE A N 1
ATOM 592 C CA . ILE A 1 80 ? 3.286 -13.186 4.259 1.00 73.06 80 ILE A CA 1
ATOM 593 C C . ILE A 1 80 ? 3.816 -12.288 3.140 1.00 73.06 80 ILE A C 1
ATOM 595 O O . ILE A 1 80 ? 4.645 -12.738 2.358 1.00 73.06 80 ILE A O 1
ATOM 599 N N . TRP A 1 81 ? 3.398 -11.023 3.077 1.00 69.06 81 TRP A N 1
ATOM 600 C CA . TRP A 1 81 ? 3.907 -10.050 2.115 1.00 69.06 81 TRP A CA 1
ATOM 601 C C . TRP A 1 81 ? 5.385 -9.734 2.344 1.00 69.06 81 TRP A C 1
ATOM 603 O O . TRP A 1 81 ? 6.171 -9.748 1.398 1.00 69.06 81 TRP A O 1
ATOM 613 N N . VAL A 1 82 ? 5.794 -9.506 3.593 1.00 74.75 82 VAL A N 1
ATOM 614 C CA . VAL A 1 82 ? 7.205 -9.311 3.961 1.00 74.75 82 VAL A CA 1
ATOM 615 C C . VAL A 1 82 ? 8.012 -10.573 3.660 1.00 74.75 82 VAL A C 1
ATOM 617 O O . VAL A 1 82 ? 9.063 -10.497 3.032 1.00 74.75 82 VAL A O 1
ATOM 620 N N . LEU A 1 83 ? 7.507 -11.751 4.032 1.00 68.44 83 LEU A N 1
ATOM 621 C CA . LEU A 1 83 ? 8.187 -13.016 3.755 1.00 68.44 83 LEU A CA 1
ATOM 622 C C . LEU A 1 83 ? 8.313 -13.267 2.247 1.00 68.44 83 LEU A C 1
ATOM 624 O O . LEU A 1 83 ? 9.373 -13.649 1.764 1.00 68.44 83 LEU A O 1
ATOM 628 N N . GLY A 1 84 ? 7.241 -13.018 1.498 1.00 73.56 84 GLY A N 1
ATOM 629 C CA . GLY A 1 84 ? 7.176 -13.186 0.052 1.00 73.56 84 GLY A CA 1
ATOM 630 C C . GLY A 1 84 ? 8.065 -12.198 -0.695 1.00 73.56 84 GLY A C 1
ATOM 631 O O . GLY A 1 84 ? 8.715 -12.588 -1.658 1.00 73.56 84 GLY A O 1
ATOM 632 N N . SER A 1 85 ? 8.162 -10.949 -0.236 1.00 69.31 85 SER A N 1
ATOM 633 C CA . SER A 1 85 ? 9.085 -9.962 -0.809 1.00 69.31 85 SER A CA 1
ATOM 634 C C . SER A 1 85 ? 10.544 -10.294 -0.491 1.00 69.31 85 SER A C 1
ATOM 636 O O . SER A 1 85 ? 11.371 -10.226 -1.395 1.00 69.31 85 SER A O 1
ATOM 638 N N . ILE A 1 86 ? 10.865 -10.762 0.722 1.00 76.94 86 ILE A N 1
ATOM 639 C CA . ILE A 1 86 ? 12.204 -11.280 1.056 1.00 76.94 86 ILE A CA 1
ATOM 640 C C . ILE A 1 86 ? 12.560 -12.473 0.163 1.00 76.94 86 ILE A C 1
ATOM 642 O O . ILE A 1 86 ? 13.617 -12.482 -0.463 1.00 76.94 86 ILE A O 1
ATOM 646 N N . LEU A 1 87 ? 11.674 -13.468 0.066 1.00 73.69 87 LEU A N 1
ATOM 647 C CA . LEU A 1 87 ? 11.894 -14.648 -0.770 1.00 73.69 87 LEU A CA 1
ATOM 648 C C . LEU A 1 87 ? 11.995 -14.277 -2.252 1.00 73.69 87 LEU A C 1
ATOM 650 O O . LEU A 1 87 ? 12.865 -14.792 -2.940 1.00 73.69 87 LEU A O 1
ATOM 654 N N . GLY A 1 88 ? 11.165 -13.356 -2.738 1.00 73.31 88 GLY A N 1
ATOM 655 C CA . GLY A 1 88 ? 11.230 -12.851 -4.107 1.00 73.31 88 GLY A CA 1
ATOM 656 C C . GLY A 1 88 ? 12.552 -12.144 -4.403 1.00 73.31 88 GLY A C 1
ATOM 657 O O . GLY A 1 88 ? 13.164 -12.402 -5.434 1.00 73.31 88 GLY A O 1
ATOM 658 N N . VAL A 1 89 ? 13.050 -11.319 -3.479 1.00 73.00 89 VAL A N 1
ATOM 659 C CA . VAL A 1 89 ? 14.368 -10.682 -3.607 1.00 73.00 89 VAL A CA 1
ATOM 660 C C . VAL A 1 89 ? 15.494 -11.718 -3.570 1.00 73.00 89 VAL A C 1
ATOM 662 O O . VAL A 1 89 ? 16.430 -11.612 -4.350 1.00 73.00 89 VAL A O 1
ATOM 665 N N . ILE A 1 90 ? 15.420 -12.745 -2.724 1.00 76.00 90 ILE A N 1
ATOM 666 C CA . ILE A 1 90 ? 16.463 -13.783 -2.659 1.00 76.00 90 ILE A CA 1
ATOM 667 C C . ILE A 1 90 ? 16.461 -14.660 -3.919 1.00 76.00 90 ILE A C 1
ATOM 669 O O . ILE A 1 90 ? 17.519 -14.949 -4.470 1.00 76.00 90 ILE A O 1
ATOM 673 N N . LEU A 1 91 ? 15.282 -15.090 -4.371 1.00 76.38 91 LEU A N 1
ATOM 674 C CA . LEU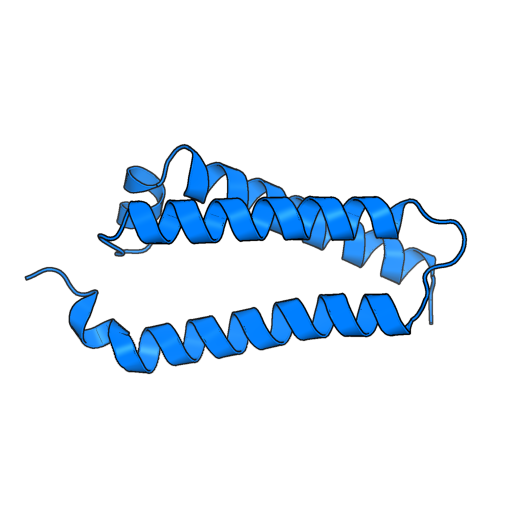 A 1 91 ? 15.130 -16.039 -5.477 1.00 76.38 91 LEU A CA 1
ATOM 675 C C . LEU A 1 91 ? 15.265 -15.376 -6.851 1.00 76.38 91 LEU A C 1
ATOM 677 O O . LEU A 1 91 ? 15.719 -16.018 -7.792 1.00 76.38 91 LEU A O 1
ATOM 681 N N . TRP A 1 92 ? 14.865 -14.109 -6.969 1.00 67.56 92 TRP A N 1
ATOM 682 C CA . TRP A 1 92 ? 14.802 -13.382 -8.239 1.00 67.56 92 TRP A CA 1
ATOM 683 C C . TRP A 1 92 ? 15.680 -12.129 -8.285 1.00 67.56 92 TRP A C 1
ATOM 685 O O . TRP A 1 92 ? 15.830 -11.540 -9.353 1.00 67.56 92 TRP A O 1
ATOM 695 N N . GLY A 1 93 ? 16.294 -11.719 -7.171 1.00 60.22 93 GLY A N 1
ATOM 696 C CA . GLY A 1 93 ? 17.124 -10.511 -7.094 1.00 60.22 93 GLY A CA 1
ATOM 697 C C . GLY A 1 93 ? 18.309 -10.509 -8.052 1.00 60.22 93 GLY A C 1
ATOM 698 O O . GLY A 1 93 ? 18.636 -9.463 -8.604 1.00 60.22 93 GLY A O 1
ATOM 699 N N . SER A 1 94 ? 18.888 -11.678 -8.339 1.00 63.44 94 SER A N 1
ATOM 700 C CA . SER A 1 94 ? 19.959 -11.834 -9.334 1.00 63.44 94 SER A CA 1
ATOM 701 C C . SER A 1 94 ? 19.518 -11.526 -10.773 1.00 63.44 94 SER A C 1
ATOM 703 O O . SER A 1 94 ? 20.363 -11.240 -11.616 1.00 63.44 94 SER A O 1
ATOM 705 N N . HIS A 1 95 ? 18.213 -11.558 -11.059 1.00 61.62 95 HIS A N 1
ATOM 706 C CA . HIS A 1 95 ? 17.626 -11.208 -12.357 1.00 61.62 95 HIS A CA 1
ATOM 707 C C . HIS A 1 95 ? 17.048 -9.782 -12.396 1.00 61.62 95 HIS A C 1
ATOM 709 O O . HIS A 1 95 ? 16.607 -9.337 -13.454 1.00 61.62 95 HIS A O 1
ATOM 715 N N . LEU A 1 96 ? 17.020 -9.073 -11.259 1.00 58.47 96 LEU A N 1
ATOM 716 C CA . LEU A 1 96 ? 16.517 -7.697 -11.144 1.00 58.47 96 LEU A CA 1
ATOM 717 C C . LEU A 1 96 ? 17.617 -6.645 -11.348 1.00 58.47 96 LEU A C 1
ATOM 719 O O . LEU A 1 96 ? 17.309 -5.494 -11.650 1.00 58.47 96 LEU A O 1
ATOM 723 N N . THR A 1 97 ? 18.891 -7.025 -11.237 1.00 52.47 97 THR A N 1
ATOM 724 C CA . THR A 1 97 ? 20.005 -6.187 -11.690 1.00 52.47 97 THR A CA 1
ATOM 725 C C . THR A 1 97 ? 20.000 -6.110 -13.212 1.00 52.47 97 THR A C 1
ATOM 727 O O . THR A 1 97 ? 20.201 -7.123 -13.882 1.00 52.47 97 THR A O 1
ATOM 730 N N . ALA A 1 98 ? 19.762 -4.909 -13.747 1.00 49.06 98 ALA A N 1
ATOM 731 C CA . ALA A 1 98 ? 19.921 -4.623 -15.167 1.00 49.06 98 ALA A CA 1
ATOM 732 C C . ALA A 1 98 ? 21.325 -5.045 -15.635 1.00 49.06 98 ALA A C 1
ATOM 734 O O . ALA A 1 98 ? 22.318 -4.688 -14.994 1.00 49.06 98 ALA A O 1
ATOM 735 N N . GLN A 1 99 ? 21.384 -5.813 -16.727 1.00 47.38 99 GLN A N 1
ATOM 736 C CA . GLN A 1 99 ? 22.568 -5.834 -17.587 1.00 47.38 99 GLN A CA 1
ATOM 737 C C . GLN A 1 99 ? 22.634 -4.529 -18.379 1.00 47.38 99 GLN A C 1
ATOM 739 O O . GLN A 1 99 ? 21.551 -4.041 -18.782 1.00 47.38 99 GLN A O 1
#

Secondary structure (DSSP, 8-state):
--HHHHHHHHHHHHHHHHHHHHHHHH-HHHHHHHHT---HHHHHHHHHHHHHHHHHHHHHHTSSS--HHHHHHHHHHHHHHHHHHHHHHHHHGGGTS--